Protein AF-A0A7K0TWG1-F1 (afdb_monomer)

Secondary structure (DSSP, 8-state):
-BS-HHHHHHHHHHTTTSS---B--HHHHHHHHHH-SEEEE----TTSPPP--B-HHHHTTSPTT-EEEEGGGGGT-SBTT---B-SSS-EEEETTEEEE-BTTGGGG-HHHHHHHHHHHHHHHHHHHHHH-HHHHHHH-HHHHTT--EETTEE--HHHHHHHT-

Nearest PDB structures (foldseek):
  2vhw-assembly1_F  TM=9.457E-01  e=1.281E-19  Mycobacterium tuberculosis
  2vhv-assembly1_A  TM=9.446E-01  e=1.052E-19  Mycobacterium tuberculosis
  2vhx-assembly1_A  TM=9.928E-01  e=4.709E-18  Mycobacterium tuberculosis
  2vhx-assembly1_D  TM=9.872E-01  e=2.588E-17  Mycobacterium tuberculosis
  1pjb-assembly1_A  TM=9.338E-01  e=1.716E-15  Phormidium lapideum

Foldseek 3Di:
DECDPVVLVVVCVVCVNPDDGDHDDLVVLLVVQQVALEAEADDDDPLAAAAQNAELVSVLSHDQAREYEFPSVLRVTNHPPADEDDPVGQWDDRNRYIYGHHPPVCVVVCVVSVVVVCVVCVVLVVLCVPPNQVVSCVVDVVSVQVDQDDPNDGPHVSVCVVVVD

Radi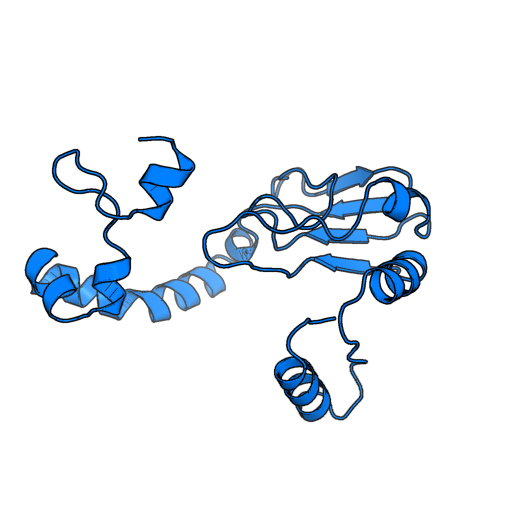us of gyration: 19.95 Å; Cα contacts (8 Å, |Δi|>4): 232; chains: 1; bounding box: 46×38×49 Å

Mean predicted aligned error: 4.61 Å

Sequence (165 aa):
FDLDLKRLGEIDQLFAGTVKTIASSAYEIEREVMAADLVIGAVLVHGAKAPKLVSNALVKKMKPGSVLVDVAIDQGGCFEDSKATTHAEPTYKVHDAIFYCVANMPGAVPATSTYALANATIKYGLALANKGWEKAIADDANLAKGLNVHEGKIMYQAVAEAHKL

Solvent-accessible surface area (backbone atoms only — not comparable to full-atom values): 9397 Å² total; per-residue (Å²): 105,39,82,52,64,67,60,41,51,54,50,27,62,76,48,72,61,75,51,85,66,44,74,62,42,75,69,55,50,54,58,51,52,39,72,32,62,64,45,75,36,77,59,82,46,90,98,45,68,29,65,69,76,44,46,62,77,52,52,64,62,30,42,75,71,16,36,38,38,30,71,20,32,82,41,62,11,28,38,60,82,54,58,79,29,39,90,91,54,38,61,51,75,54,80,56,25,37,39,33,18,40,51,68,62,60,66,82,42,50,76,61,41,50,53,56,51,43,72,73,40,48,68,56,54,51,38,35,72,76,55,38,61,73,54,32,29,73,76,29,71,72,57,39,73,67,49,49,68,55,97,94,39,77,66,32,65,70,60,29,64,76,68,76,100

pLDDT: mean 94.06, std 5.8, range [65.0, 98.56]

Structure (mmCIF, N/CA/C/O backbone):
data_AF-A0A7K0TWG1-F1
#
_entry.id   AF-A0A7K0TWG1-F1
#
loop_
_atom_site.group_PDB
_atom_site.id
_atom_site.type_symbol
_atom_site.label_atom_id
_atom_site.label_alt_id
_atom_site.label_comp_id
_atom_site.label_asym_id
_atom_site.label_entity_id
_atom_site.label_seq_id
_atom_site.pdbx_PDB_ins_code
_atom_site.Cartn_x
_atom_site.Cartn_y
_atom_site.Cartn_z
_atom_site.occupancy
_atom_site.B_iso_or_equiv
_atom_site.auth_seq_id
_atom_site.auth_comp_id
_atom_site.auth_asym_id
_atom_site.auth_atom_id
_atom_site.pdbx_PDB_model_num
ATOM 1 N N . PHE A 1 1 ? -10.132 -9.350 6.420 1.00 95.00 1 PHE A N 1
ATOM 2 C CA . PHE A 1 1 ? -11.110 -8.851 5.442 1.00 95.00 1 PHE A CA 1
ATOM 3 C C . PHE A 1 1 ? -10.522 -9.007 4.063 1.00 95.00 1 PHE A C 1
ATOM 5 O O . PHE A 1 1 ? -9.455 -8.459 3.832 1.00 95.00 1 PHE A O 1
ATOM 12 N N . ASP A 1 2 ? -11.170 -9.775 3.196 1.00 95.19 2 ASP A N 1
ATOM 13 C CA . ASP A 1 2 ? -10.826 -9.875 1.775 1.00 95.19 2 ASP A CA 1
ATOM 14 C C . ASP A 1 2 ? -12.059 -10.352 0.983 1.00 95.19 2 ASP A C 1
ATOM 16 O O . ASP A 1 2 ? -12.972 -10.952 1.558 1.00 95.19 2 ASP A O 1
ATOM 20 N N . LEU A 1 3 ? -12.107 -10.052 -0.315 1.00 93.94 3 LEU A N 1
ATOM 21 C CA . LEU A 1 3 ? -13.085 -10.631 -1.242 1.00 93.94 3 LEU A CA 1
ATOM 22 C C . LEU A 1 3 ? -12.626 -12.012 -1.738 1.00 93.94 3 LEU A C 1
ATOM 24 O O . LEU A 1 3 ? -13.459 -12.840 -2.103 1.00 93.94 3 LEU A O 1
ATOM 28 N N . ASP A 1 4 ? -11.317 -12.273 -1.734 1.00 95.19 4 ASP A N 1
ATOM 29 C CA . ASP A 1 4 ? -10.738 -13.557 -2.106 1.00 95.19 4 ASP A CA 1
ATOM 30 C C . ASP A 1 4 ? -10.805 -14.549 -0.932 1.00 95.19 4 ASP A C 1
ATOM 32 O O . ASP A 1 4 ? -9.999 -14.532 0.003 1.00 95.19 4 ASP A O 1
ATOM 36 N N . LEU A 1 5 ? -11.773 -15.465 -1.002 1.00 96.50 5 LEU A N 1
ATOM 37 C CA . LEU A 1 5 ? -11.962 -16.513 0.003 1.00 96.50 5 LEU A CA 1
ATOM 38 C C . LEU A 1 5 ? -10.776 -17.481 0.089 1.00 96.50 5 LEU A C 1
ATOM 40 O O . LEU A 1 5 ? -10.492 -18.002 1.169 1.00 96.50 5 LEU A O 1
ATOM 44 N N . LYS A 1 6 ? -10.066 -17.718 -1.020 1.00 97.25 6 LYS A N 1
ATOM 45 C CA . LYS A 1 6 ? -8.871 -18.564 -1.012 1.00 97.25 6 LYS A CA 1
ATOM 46 C C . LYS A 1 6 ? -7.768 -17.877 -0.216 1.00 97.25 6 LYS A C 1
ATOM 48 O O . LYS A 1 6 ? -7.151 -18.516 0.633 1.00 97.25 6 LYS A O 1
ATOM 53 N N . ARG A 1 7 ? -7.576 -16.570 -0.425 1.00 95.94 7 ARG A N 1
ATOM 54 C CA . ARG A 1 7 ? -6.596 -15.784 0.333 1.00 95.94 7 ARG A CA 1
ATOM 55 C C . ARG A 1 7 ? -6.890 -15.783 1.832 1.00 95.94 7 ARG A C 1
ATOM 57 O O . ARG A 1 7 ? -5.967 -15.905 2.635 1.00 95.94 7 ARG A O 1
ATOM 64 N N . LEU A 1 8 ? -8.163 -15.689 2.216 1.00 97.00 8 LEU A N 1
ATOM 65 C CA . LEU A 1 8 ? -8.573 -15.816 3.617 1.00 97.00 8 LEU A CA 1
ATOM 66 C C . LEU A 1 8 ? -8.217 -17.194 4.194 1.00 97.00 8 LEU A C 1
ATOM 68 O O . LEU A 1 8 ? -7.654 -17.255 5.282 1.00 97.00 8 LEU A O 1
ATOM 72 N N . GLY A 1 9 ? -8.469 -18.280 3.457 1.00 96.88 9 GLY A N 1
ATOM 73 C CA . GLY A 1 9 ? -8.081 -19.631 3.881 1.00 96.88 9 GLY A CA 1
ATOM 74 C C . GLY A 1 9 ? -6.566 -19.807 4.047 1.00 96.88 9 GLY A C 1
ATOM 75 O O . GLY A 1 9 ? -6.118 -20.406 5.020 1.00 96.88 9 GLY A O 1
ATOM 76 N N . GLU A 1 10 ? -5.763 -19.231 3.145 1.00 97.31 10 GLU A N 1
ATOM 77 C CA . GLU A 1 10 ? -4.295 -19.241 3.254 1.00 97.31 10 GLU A CA 1
ATOM 78 C C . GLU A 1 10 ? -3.805 -18.533 4.526 1.00 97.31 10 GLU A C 1
ATOM 80 O O . GLU A 1 10 ? -2.896 -19.020 5.199 1.00 97.31 10 GLU A O 1
ATOM 85 N N . ILE A 1 11 ? -4.404 -17.386 4.865 1.00 97.00 11 ILE A N 1
ATOM 86 C CA . ILE A 1 11 ? -4.070 -16.626 6.077 1.00 97.00 11 ILE A CA 1
ATOM 87 C C . ILE A 1 11 ? -4.478 -17.414 7.324 1.00 97.00 11 ILE A C 1
ATOM 89 O O . ILE A 1 11 ? -3.682 -17.534 8.252 1.00 97.00 11 ILE A O 1
ATOM 93 N N . ASP A 1 12 ? -5.684 -17.982 7.343 1.00 96.50 12 ASP A N 1
ATOM 94 C CA . ASP A 1 12 ? -6.160 -18.790 8.469 1.00 96.50 12 ASP A CA 1
ATOM 95 C C . ASP A 1 12 ? -5.219 -19.971 8.756 1.00 96.50 12 ASP A C 1
ATOM 97 O O . ASP A 1 12 ? -4.809 -20.181 9.900 1.00 96.50 12 ASP A O 1
ATOM 101 N N . GLN A 1 13 ? -4.774 -20.662 7.699 1.00 96.50 13 GLN A N 1
ATOM 102 C CA . GLN A 1 13 ? -3.806 -21.750 7.804 1.00 96.50 13 GLN A CA 1
ATOM 103 C C . GLN A 1 13 ? -2.433 -21.264 8.290 1.00 96.50 13 GLN A C 1
ATOM 105 O O . GLN A 1 13 ? -1.840 -21.890 9.168 1.00 96.50 13 GLN A O 1
ATOM 110 N N . LEU A 1 14 ? -1.924 -20.154 7.741 1.00 97.31 14 LEU A N 1
ATOM 111 C CA . LEU A 1 14 ? -0.617 -19.594 8.104 1.00 97.31 14 LEU A CA 1
ATOM 112 C C . LEU A 1 14 ? -0.548 -19.197 9.583 1.00 97.31 14 LEU A C 1
ATOM 114 O O . LEU A 1 14 ? 0.482 -19.383 10.228 1.00 97.31 14 LEU A O 1
ATOM 118 N N . PHE A 1 15 ? -1.641 -18.653 10.112 1.00 97.00 15 PHE A N 1
ATOM 119 C CA . PHE A 1 15 ? -1.726 -18.174 11.489 1.00 97.00 15 PHE A CA 1
ATOM 120 C C . PHE A 1 15 ? -2.416 -19.165 12.435 1.00 97.00 15 PHE A C 1
ATOM 122 O O . PHE A 1 15 ? -2.656 -18.821 13.593 1.00 97.00 15 PHE A O 1
ATOM 129 N N . ALA A 1 16 ? -2.730 -20.379 11.971 1.00 95.56 16 ALA A N 1
ATOM 130 C CA . ALA A 1 16 ? -3.401 -21.428 12.740 1.00 95.56 16 ALA A CA 1
ATOM 131 C C . ALA A 1 16 ? -4.636 -20.916 13.513 1.00 95.56 16 ALA A C 1
ATOM 133 O O . ALA A 1 16 ? -4.791 -21.175 14.707 1.00 95.56 16 ALA A O 1
ATOM 134 N N . GLY A 1 17 ? -5.481 -20.120 12.848 1.00 92.44 17 GLY A N 1
ATOM 135 C CA . GLY A 1 17 ? -6.707 -19.555 13.425 1.00 92.44 17 GLY A CA 1
ATOM 136 C C . GLY A 1 17 ? -6.514 -18.418 14.440 1.00 92.44 17 GLY A C 1
ATOM 137 O O . GLY A 1 17 ? -7.497 -17.894 14.962 1.00 92.44 17 GLY A O 1
ATOM 138 N N . THR A 1 18 ? -5.279 -17.987 14.726 1.00 96.50 18 THR A N 1
ATOM 139 C CA . THR A 1 18 ? -5.033 -16.841 15.631 1.00 96.50 18 THR A CA 1
ATOM 140 C C . THR A 1 18 ? -5.425 -15.495 15.012 1.00 96.50 18 THR A C 1
ATOM 142 O O . THR A 1 18 ? -5.693 -14.535 15.734 1.00 96.50 18 THR A O 1
ATOM 145 N N . VAL A 1 19 ? -5.510 -15.426 13.679 1.00 96.56 19 VAL A N 1
ATOM 146 C CA . VAL A 1 19 ? -6.008 -14.269 12.928 1.00 96.56 19 VAL A CA 1
ATOM 147 C C . VAL A 1 19 ? -7.415 -14.573 12.425 1.00 96.56 19 VAL A C 1
ATOM 149 O O . VAL A 1 19 ? -7.599 -15.425 11.561 1.00 96.56 19 VAL A O 1
ATOM 152 N N . LYS A 1 20 ? -8.415 -13.833 12.921 1.00 96.38 20 LYS A N 1
ATOM 153 C CA . LYS A 1 20 ? -9.797 -13.930 12.431 1.00 96.38 20 LYS A CA 1
ATOM 154 C C . LYS A 1 20 ? -9.872 -13.443 10.982 1.00 96.38 20 LYS A C 1
ATOM 156 O O . LYS A 1 20 ? -9.614 -12.273 10.688 1.00 96.38 20 LYS A O 1
ATOM 161 N N . THR A 1 21 ? -10.279 -14.326 10.082 1.00 96.94 21 THR A N 1
ATOM 162 C CA . THR A 1 21 ? -10.524 -14.010 8.674 1.00 96.94 21 THR A CA 1
ATOM 163 C C . THR A 1 21 ? -12.024 -13.833 8.434 1.00 96.94 21 THR A C 1
ATOM 165 O O . THR A 1 21 ? -12.855 -14.538 8.9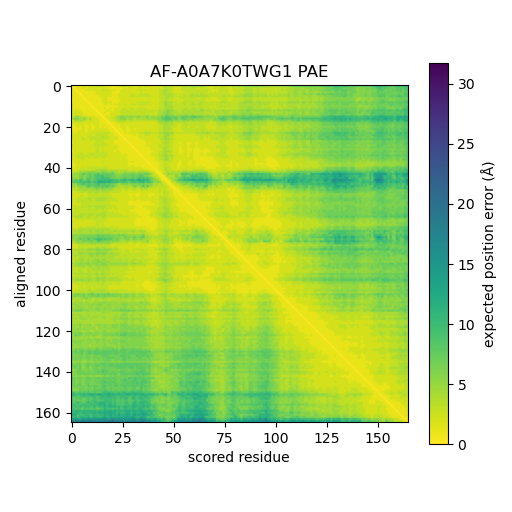97 1.00 96.94 21 THR A O 1
ATOM 168 N N . ILE A 1 22 ? -12.394 -12.811 7.660 1.00 96.62 22 ILE A N 1
ATOM 169 C CA . ILE A 1 22 ? -13.795 -12.427 7.426 1.00 96.62 22 ILE A CA 1
ATOM 170 C C . ILE A 1 22 ? -13.932 -12.050 5.955 1.00 96.62 22 ILE A C 1
ATOM 172 O O . ILE A 1 22 ? -13.125 -11.259 5.451 1.00 96.62 22 ILE A O 1
ATOM 176 N N . ALA A 1 23 ? -14.939 -12.609 5.284 1.00 96.75 23 ALA A N 1
ATOM 177 C CA . ALA A 1 23 ? -15.305 -12.219 3.929 1.00 96.75 23 ALA A CA 1
ATOM 178 C C . ALA A 1 23 ? -15.819 -10.773 3.922 1.00 96.75 23 ALA A C 1
ATOM 180 O O . ALA A 1 23 ? -16.691 -10.403 4.712 1.00 96.75 23 ALA A O 1
ATOM 181 N N . SER A 1 24 ? -15.269 -9.944 3.039 1.00 94.38 24 SER A N 1
ATOM 182 C CA . SER A 1 24 ? -15.591 -8.519 3.006 1.00 94.38 24 SER A CA 1
ATOM 183 C C . SER A 1 24 ? -17.015 -8.263 2.518 1.00 94.38 24 SER A C 1
ATOM 185 O O . SER A 1 24 ? -17.359 -8.541 1.373 1.00 94.38 24 SER A O 1
ATOM 187 N N . SER A 1 25 ? -17.827 -7.657 3.382 1.00 94.88 25 SER A N 1
ATOM 188 C CA . SER A 1 25 ? -19.125 -7.068 3.048 1.00 94.88 25 SER A CA 1
ATOM 189 C C . SER A 1 25 ? -19.269 -5.725 3.761 1.00 94.88 25 SER A C 1
ATOM 191 O O . SER A 1 25 ? -18.631 -5.503 4.791 1.00 94.88 25 SER A O 1
ATOM 193 N N . ALA A 1 26 ? -20.114 -4.830 3.242 1.00 93.75 26 ALA A N 1
ATOM 194 C CA . ALA A 1 26 ? -20.341 -3.523 3.865 1.00 93.75 26 ALA A CA 1
ATOM 195 C C . ALA A 1 26 ? -20.802 -3.651 5.330 1.00 93.75 26 ALA A C 1
ATOM 197 O O . ALA A 1 26 ? -20.326 -2.919 6.192 1.00 93.75 26 ALA A O 1
ATOM 198 N N . TYR A 1 27 ? -21.663 -4.634 5.611 1.00 95.62 27 TYR A N 1
ATOM 199 C CA . TYR A 1 27 ? -22.158 -4.925 6.957 1.00 95.62 27 TYR A CA 1
ATOM 200 C C . TYR A 1 27 ? -21.038 -5.346 7.920 1.00 95.62 27 TYR A C 1
ATOM 202 O O . TYR A 1 27 ? -20.918 -4.801 9.016 1.00 95.62 27 TYR A O 1
ATOM 210 N N . GLU A 1 28 ? -20.197 -6.299 7.508 1.00 96.75 28 GLU A N 1
ATOM 211 C CA . GLU A 1 28 ? -19.100 -6.794 8.346 1.00 96.75 28 GLU A CA 1
ATOM 212 C C . GLU A 1 28 ? -18.029 -5.717 8.566 1.00 96.75 28 GLU A C 1
ATOM 214 O O . GLU A 1 28 ? -17.513 -5.583 9.675 1.00 96.75 28 GLU A O 1
ATOM 219 N N . ILE A 1 29 ? -17.735 -4.911 7.538 1.00 96.06 29 ILE A N 1
ATOM 220 C CA . ILE A 1 29 ? -16.808 -3.779 7.651 1.00 96.06 29 ILE A CA 1
ATOM 221 C C . ILE A 1 29 ? -17.342 -2.761 8.661 1.00 96.06 29 ILE A C 1
ATOM 223 O O . ILE A 1 29 ? -16.615 -2.408 9.584 1.00 96.06 29 ILE A O 1
ATOM 227 N N . GLU A 1 30 ? -18.599 -2.318 8.537 1.00 96.38 30 GLU A N 1
ATOM 228 C CA . GLU A 1 30 ? -19.191 -1.359 9.481 1.00 96.38 30 GLU A CA 1
ATOM 229 C C . GLU A 1 30 ? -19.132 -1.888 10.920 1.00 96.38 30 GLU A C 1
ATOM 231 O O . GLU A 1 30 ? -18.675 -1.175 11.817 1.00 96.38 30 GLU A O 1
ATOM 236 N N . ARG A 1 31 ? -19.517 -3.152 11.141 1.00 96.81 31 ARG A N 1
ATOM 237 C CA . ARG A 1 31 ? -19.519 -3.760 12.478 1.00 96.81 31 ARG A CA 1
ATOM 238 C C . ARG A 1 31 ? -18.130 -3.790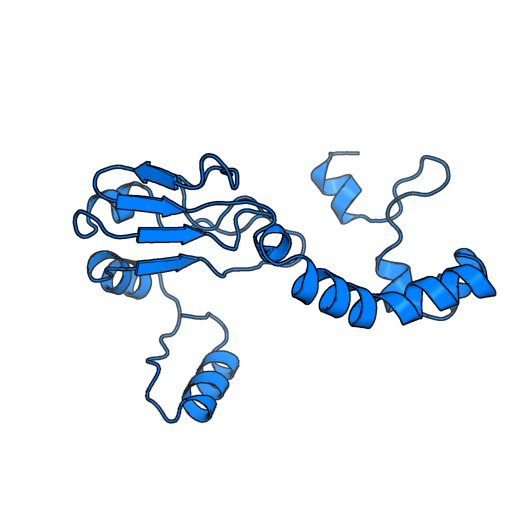 13.111 1.00 96.81 31 ARG A C 1
ATOM 240 O O . ARG A 1 31 ? -17.979 -3.367 14.256 1.00 96.81 31 ARG A O 1
ATOM 247 N N . GLU A 1 32 ? -17.128 -4.312 12.406 1.00 97.50 32 GLU A N 1
ATOM 248 C CA . GLU A 1 32 ? -15.792 -4.489 12.986 1.00 97.50 32 GLU A CA 1
ATOM 249 C C . GLU A 1 32 ? -15.033 -3.153 13.083 1.00 97.50 32 GLU A C 1
ATOM 251 O O . GLU A 1 32 ? -14.320 -2.942 14.060 1.00 97.50 32 GLU A O 1
ATOM 256 N N . VAL A 1 33 ? -15.230 -2.212 12.147 1.00 97.12 33 VAL A N 1
ATOM 257 C CA . VAL A 1 33 ? -14.588 -0.882 12.197 1.00 97.12 33 VAL A CA 1
ATOM 258 C C . VAL A 1 33 ? -15.071 -0.064 13.395 1.00 97.12 33 VAL A C 1
ATOM 260 O O . VAL A 1 33 ? -14.249 0.550 14.069 1.00 97.12 33 VAL A O 1
ATOM 263 N N . MET A 1 34 ? -16.369 -0.084 13.725 1.00 97.06 34 MET A N 1
ATOM 264 C CA . MET A 1 34 ? -16.876 0.621 14.918 1.00 97.06 34 MET A CA 1
ATOM 265 C C . MET A 1 34 ? -16.272 0.085 16.224 1.00 97.06 34 MET A C 1
ATOM 267 O O . MET A 1 34 ? -16.093 0.837 17.182 1.00 97.06 34 MET A O 1
ATOM 271 N N . ALA A 1 35 ? -15.956 -1.212 16.270 1.00 97.06 35 ALA A N 1
ATOM 272 C CA . ALA A 1 35 ? -15.374 -1.865 17.438 1.00 97.06 35 ALA A CA 1
ATOM 273 C C . ALA A 1 35 ? -13.837 -1.777 17.491 1.00 97.06 35 ALA A C 1
ATOM 275 O O . ALA A 1 35 ? -13.249 -2.120 18.520 1.00 97.06 35 ALA A O 1
ATOM 276 N N . ALA A 1 36 ? -13.182 -1.337 16.418 1.00 97.94 36 ALA A N 1
ATOM 277 C CA . ALA A 1 36 ? -11.732 -1.346 16.300 1.00 97.94 36 ALA A CA 1
ATOM 278 C C . ALA A 1 36 ? -11.066 -0.170 17.030 1.00 97.94 36 ALA A C 1
ATOM 280 O O . ALA A 1 36 ? -11.543 0.964 17.002 1.00 97.94 36 ALA A O 1
ATOM 281 N N . ASP A 1 37 ? -9.914 -0.443 17.641 1.00 98.44 37 ASP A N 1
ATOM 282 C CA . ASP A 1 37 ? -9.005 0.588 18.161 1.00 98.44 37 ASP A CA 1
ATOM 283 C C . ASP A 1 37 ? -7.985 1.025 17.089 1.00 98.44 37 ASP A C 1
ATOM 285 O O . ASP A 1 37 ? -7.529 2.167 17.078 1.00 98.44 37 ASP A O 1
ATOM 289 N N . LEU A 1 38 ? -7.670 0.128 16.146 1.00 98.25 38 LEU A N 1
ATOM 290 C CA . LEU A 1 38 ? -6.796 0.358 14.998 1.00 98.25 38 LEU A CA 1
ATOM 291 C C . LEU A 1 38 ? -7.403 -0.281 13.745 1.00 98.25 38 LEU A C 1
ATOM 293 O O . LEU A 1 38 ? -7.758 -1.460 13.755 1.00 98.25 38 LEU A O 1
ATOM 297 N N . VAL A 1 39 ? -7.451 0.474 12.650 1.00 98.12 39 VAL A N 1
ATOM 298 C CA . VAL A 1 39 ? -7.849 -0.012 11.324 1.00 98.12 39 VAL A CA 1
ATOM 299 C C . VAL A 1 39 ? -6.711 0.234 10.342 1.00 98.12 39 VAL A C 1
ATOM 301 O O . VAL A 1 39 ? -6.219 1.354 10.224 1.00 98.12 39 VAL A O 1
ATOM 304 N N . ILE A 1 40 ? -6.300 -0.807 9.616 1.00 98.06 40 ILE A N 1
ATOM 305 C CA . ILE A 1 40 ? -5.279 -0.709 8.569 1.00 98.06 40 ILE A CA 1
ATOM 306 C C . ILE A 1 40 ? -5.944 -0.922 7.211 1.00 98.06 40 ILE A C 1
ATOM 308 O O . ILE A 1 40 ? -6.452 -1.999 6.903 1.00 98.06 40 ILE A O 1
ATOM 312 N N . GLY A 1 41 ? -5.928 0.126 6.400 1.00 96.00 41 GLY A N 1
ATOM 313 C CA . GLY A 1 41 ? -6.401 0.132 5.030 1.00 96.00 41 GLY A CA 1
ATOM 314 C C . GLY A 1 41 ? -5.323 -0.383 4.088 1.00 96.00 41 GLY A C 1
ATOM 315 O O . GLY A 1 41 ? -4.402 0.354 3.753 1.00 96.00 41 GLY A O 1
ATOM 316 N N . ALA A 1 42 ? -5.426 -1.645 3.671 1.00 93.31 42 ALA A N 1
ATOM 317 C CA . ALA A 1 42 ? -4.412 -2.327 2.856 1.00 93.31 42 ALA A CA 1
ATOM 318 C C . ALA A 1 42 ? -4.952 -2.812 1.498 1.00 93.31 42 ALA A C 1
ATOM 320 O O . ALA A 1 42 ? -4.487 -3.812 0.955 1.00 93.31 42 ALA A O 1
ATOM 321 N N . VAL A 1 43 ? -5.969 -2.134 0.960 1.00 88.56 43 VAL A N 1
ATOM 322 C CA . VAL A 1 43 ? -6.605 -2.536 -0.301 1.00 88.56 43 VAL A CA 1
ATOM 323 C C . VAL A 1 43 ? -5.874 -1.929 -1.489 1.00 88.56 43 VAL A C 1
ATOM 325 O O . VAL A 1 43 ? -5.679 -0.720 -1.558 1.00 88.56 43 VAL A O 1
ATOM 328 N N . LEU A 1 44 ? -5.520 -2.781 -2.447 1.00 79.88 44 LEU A N 1
ATOM 329 C CA . LEU A 1 44 ? -4.828 -2.413 -3.673 1.00 79.88 44 LEU A CA 1
ATOM 330 C C . LEU A 1 44 ? -5.637 -2.913 -4.871 1.00 79.88 44 LEU A C 1
ATOM 332 O O . LEU A 1 44 ? -5.869 -4.115 -4.999 1.00 79.88 44 LEU A O 1
ATOM 336 N N . VAL A 1 45 ? -6.030 -2.010 -5.768 1.00 75.81 45 VAL A N 1
ATOM 337 C CA . VAL A 1 45 ? -6.608 -2.386 -7.065 1.00 75.81 45 VAL A CA 1
ATOM 338 C C . VAL A 1 45 ? -5.611 -1.985 -8.142 1.00 75.81 45 VAL A C 1
ATOM 340 O O . VAL A 1 45 ? -5.339 -0.808 -8.348 1.00 75.81 45 VAL A O 1
ATOM 343 N N . HIS A 1 46 ? -5.026 -2.977 -8.814 1.00 68.56 46 HIS A N 1
ATOM 344 C CA . HIS A 1 46 ? -3.982 -2.750 -9.812 1.00 68.56 46 HIS A CA 1
ATOM 345 C C . HIS A 1 46 ? -4.448 -1.765 -10.894 1.00 68.56 46 HIS A C 1
ATOM 347 O O . HIS A 1 46 ? -5.428 -2.023 -11.588 1.00 68.56 46 HIS A O 1
ATOM 353 N N . GLY A 1 47 ? -3.729 -0.649 -11.044 1.00 65.00 47 GLY A N 1
ATOM 354 C CA . GLY A 1 47 ? -3.986 0.346 -12.090 1.00 65.00 47 GLY A CA 1
ATOM 355 C C . GLY A 1 47 ? -5.241 1.203 -11.895 1.00 65.00 47 GLY A C 1
ATOM 356 O O . GLY A 1 47 ? -5.579 1.962 -12.797 1.00 65.00 47 GLY A O 1
ATOM 357 N N . ALA A 1 48 ? -5.922 1.115 -10.749 1.00 70.88 48 ALA A N 1
ATOM 358 C CA . ALA A 1 48 ? -7.124 1.892 -10.464 1.00 70.88 48 ALA A CA 1
ATOM 359 C C . ALA A 1 48 ? -7.031 2.603 -9.110 1.00 70.88 48 ALA A C 1
ATOM 361 O O . ALA A 1 48 ? -6.225 2.258 -8.249 1.00 70.88 48 ALA A O 1
ATOM 362 N N . LYS A 1 49 ? -7.884 3.611 -8.913 1.00 76.19 49 LYS A N 1
ATOM 363 C CA . LYS A 1 49 ? -8.018 4.285 -7.619 1.00 76.19 49 LYS A CA 1
ATOM 364 C C . LYS A 1 49 ? -8.540 3.297 -6.574 1.00 76.19 49 LYS A C 1
ATOM 366 O O . LYS A 1 49 ? -9.467 2.536 -6.857 1.00 76.19 49 LYS A O 1
ATOM 371 N N . ALA A 1 50 ? -7.992 3.353 -5.362 1.00 82.38 50 ALA A N 1
ATOM 372 C CA . ALA A 1 50 ? -8.477 2.528 -4.262 1.00 82.38 50 ALA A CA 1
ATOM 373 C C . ALA A 1 50 ? -9.973 2.812 -3.975 1.00 82.38 50 ALA A C 1
ATOM 375 O O . ALA A 1 50 ? -10.383 3.981 -3.937 1.00 82.38 50 ALA A O 1
ATOM 376 N N . PRO A 1 51 ? -10.811 1.774 -3.780 1.00 87.62 51 PRO A N 1
ATOM 377 C CA . PRO A 1 51 ? -12.214 1.961 -3.432 1.00 87.62 51 PRO A CA 1
ATOM 378 C C . PRO A 1 51 ? -12.343 2.561 -2.027 1.00 87.62 51 PRO A C 1
ATOM 380 O O . PRO A 1 51 ? -11.583 2.216 -1.122 1.00 87.62 51 PRO A O 1
ATOM 383 N N . LYS A 1 52 ? -13.332 3.439 -1.829 1.00 92.00 52 LYS A N 1
ATOM 384 C CA . LYS A 1 52 ? -13.642 4.020 -0.517 1.00 92.00 52 LYS A CA 1
ATOM 385 C C . LYS A 1 52 ? -14.498 3.043 0.289 1.00 92.00 52 LYS A C 1
ATOM 387 O O . LYS A 1 52 ? -15.681 2.886 0.008 1.00 92.00 52 LYS A O 1
ATOM 392 N N . LEU A 1 53 ? -13.883 2.362 1.252 1.00 93.62 53 LEU A N 1
ATOM 393 C CA . LEU A 1 53 ? -14.511 1.304 2.054 1.00 93.62 53 LEU A CA 1
ATOM 394 C C . LEU A 1 53 ? -15.019 1.797 3.408 1.00 93.62 53 LEU A C 1
ATOM 396 O O . LEU A 1 53 ? -15.994 1.260 3.926 1.00 93.62 53 LEU A O 1
ATOM 400 N N . VAL A 1 54 ? -14.369 2.813 3.975 1.00 96.44 54 VAL A N 1
ATOM 401 C CA . VAL A 1 54 ? -14.766 3.427 5.248 1.00 96.44 54 VAL A CA 1
ATOM 402 C C . VAL A 1 54 ? -15.163 4.870 4.974 1.00 96.44 54 VAL A C 1
ATOM 404 O O . VAL A 1 54 ? -14.336 5.670 4.531 1.00 96.44 54 VAL A O 1
ATOM 407 N N . SER A 1 55 ? -16.437 5.181 5.205 1.00 97.44 55 SER A N 1
ATOM 408 C CA . SER A 1 55 ? -16.995 6.520 5.014 1.00 97.44 55 SER A CA 1
ATOM 409 C C . SER A 1 55 ? -16.740 7.428 6.216 1.00 97.44 55 SER A C 1
ATOM 411 O O . SER A 1 55 ? -16.584 6.951 7.341 1.00 97.44 55 SER A O 1
ATOM 413 N N . ASN A 1 56 ? -16.800 8.743 6.008 1.00 97.12 56 ASN A N 1
ATOM 414 C CA . ASN A 1 56 ? -16.729 9.748 7.073 1.00 97.12 56 ASN A CA 1
ATOM 415 C C . ASN A 1 56 ? -17.783 9.493 8.165 1.00 97.12 56 ASN A C 1
ATOM 417 O O . ASN A 1 56 ? -17.513 9.595 9.364 1.00 97.12 56 ASN A O 1
ATOM 421 N N . ALA A 1 57 ? -18.992 9.107 7.741 1.00 97.38 57 ALA A N 1
ATOM 422 C CA . ALA A 1 57 ? -20.098 8.787 8.636 1.00 97.38 57 ALA A CA 1
ATOM 423 C C . ALA A 1 57 ? -19.803 7.566 9.522 1.00 97.38 57 ALA A C 1
ATOM 425 O O . ALA A 1 57 ? -20.248 7.532 10.668 1.00 97.38 57 ALA A O 1
ATOM 426 N N . LEU A 1 58 ? -19.055 6.583 9.010 1.00 97.38 58 LEU A N 1
ATOM 427 C CA . LEU A 1 58 ? -18.606 5.430 9.785 1.00 97.38 58 LEU A CA 1
ATOM 428 C C . LEU A 1 58 ? -17.486 5.817 10.758 1.00 97.38 58 LEU A C 1
ATOM 430 O O . LEU A 1 58 ? -17.562 5.454 11.929 1.00 97.38 58 LEU A O 1
ATOM 434 N N . VAL A 1 59 ? -16.514 6.625 10.318 1.00 97.62 59 VAL A N 1
ATOM 435 C CA . VAL A 1 59 ? -15.431 7.139 11.182 1.00 97.62 59 VAL A CA 1
ATOM 436 C C . VAL A 1 59 ? -15.997 7.879 12.393 1.00 97.62 59 VAL A C 1
ATOM 438 O O . VAL A 1 59 ? -15.540 7.675 13.512 1.00 97.62 59 VAL A O 1
ATOM 441 N N . LYS A 1 60 ? -17.053 8.680 12.205 1.00 97.69 60 LYS A N 1
ATOM 442 C CA . LYS A 1 60 ? -17.723 9.399 13.300 1.00 97.69 60 LYS A CA 1
ATOM 443 C C . LYS A 1 60 ? -18.278 8.480 14.399 1.00 97.69 60 LYS A C 1
ATOM 445 O O . LYS A 1 60 ? -18.434 8.919 15.533 1.00 97.69 60 LYS A O 1
ATOM 450 N N . LYS A 1 61 ? -18.619 7.231 14.067 1.00 97.81 61 LYS A N 1
ATOM 451 C CA . LYS A 1 61 ? -19.151 6.236 15.012 1.00 97.81 61 LYS A CA 1
ATOM 452 C C . LYS A 1 61 ? -18.054 5.406 15.691 1.00 97.81 61 LYS A C 1
ATOM 454 O O . LYS A 1 61 ? -18.378 4.571 16.533 1.00 97.81 61 LYS A O 1
ATOM 459 N N . MET A 1 62 ? -16.789 5.571 15.301 1.00 98.12 62 MET A N 1
ATOM 460 C CA . MET A 1 62 ? -15.679 4.821 15.886 1.00 98.12 62 MET A CA 1
ATOM 461 C C . MET A 1 62 ? -15.389 5.277 17.316 1.00 98.12 62 MET A C 1
ATOM 463 O O . MET A 1 62 ? -15.795 6.354 17.757 1.00 98.12 62 MET A O 1
ATOM 467 N N . LYS A 1 63 ? -14.643 4.447 18.046 1.00 98.06 63 LYS A N 1
ATOM 468 C CA . LYS A 1 63 ? -14.167 4.790 19.384 1.00 98.06 63 LYS A CA 1
ATOM 469 C C . LYS A 1 63 ? -13.319 6.073 19.347 1.00 98.06 63 LYS A C 1
ATOM 471 O O . LYS A 1 63 ? -12.452 6.197 18.472 1.00 98.06 63 LYS A O 1
ATOM 476 N N . PRO A 1 64 ? -13.490 6.990 20.314 1.00 97.88 64 PRO A N 1
ATOM 477 C CA . PRO A 1 64 ? -12.588 8.122 20.470 1.00 97.88 64 PRO A CA 1
ATOM 478 C C . PRO A 1 64 ? -11.139 7.666 20.657 1.00 97.88 64 PRO A C 1
ATOM 480 O O . PRO A 1 64 ? -10.861 6.757 21.436 1.00 97.88 64 PRO A O 1
ATOM 483 N N . GLY A 1 65 ? -10.214 8.299 19.941 1.00 97.19 65 GLY A N 1
ATOM 484 C CA . GLY A 1 65 ? -8.791 7.959 19.943 1.00 97.19 65 GLY A CA 1
ATOM 485 C C . GLY A 1 65 ? -8.406 6.777 19.051 1.00 97.19 65 GLY A C 1
ATOM 486 O O . GLY A 1 65 ? -7.223 6.442 19.002 1.00 97.19 65 GLY A O 1
ATOM 487 N N . SER A 1 66 ? -9.358 6.163 18.338 1.00 98.31 66 SER A N 1
ATOM 488 C CA . SER A 1 66 ? -9.055 5.121 17.351 1.00 98.31 66 SER A CA 1
ATOM 489 C C . SER A 1 66 ? -8.135 5.638 16.243 1.00 98.31 66 SER A C 1
ATOM 491 O O . SER A 1 66 ? -8.144 6.824 15.899 1.00 98.31 66 SER A O 1
ATOM 493 N N . VAL A 1 67 ? -7.320 4.742 15.685 1.00 98.56 67 VAL A N 1
ATOM 494 C CA . VAL A 1 67 ? -6.319 5.080 14.668 1.00 98.56 67 VAL A CA 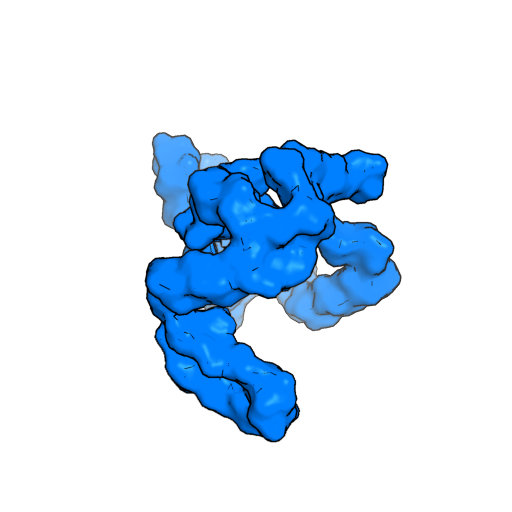1
ATOM 495 C C . VAL A 1 67 ? -6.651 4.400 13.345 1.00 98.56 67 VAL A C 1
ATOM 497 O O . VAL A 1 67 ? -6.953 3.209 13.303 1.00 98.56 67 VAL A O 1
ATOM 500 N N . LEU A 1 68 ? -6.557 5.147 12.250 1.00 98.50 68 LEU A N 1
ATOM 501 C CA . LEU A 1 68 ? -6.719 4.650 10.891 1.00 98.50 68 LEU A CA 1
ATOM 502 C C . LEU A 1 68 ? -5.415 4.853 10.120 1.00 98.50 68 LEU A C 1
ATOM 504 O O . LEU A 1 68 ? -4.978 5.982 9.918 1.00 98.50 68 LEU A O 1
ATOM 508 N N . VAL A 1 69 ? -4.794 3.761 9.683 1.00 98.19 69 VAL A N 1
ATOM 509 C CA . VAL A 1 69 ? -3.565 3.764 8.876 1.00 98.19 69 VAL A CA 1
ATOM 510 C C . VAL A 1 69 ? -3.934 3.407 7.443 1.00 98.19 69 VAL A C 1
ATOM 512 O O . VAL A 1 69 ? -4.332 2.274 7.183 1.00 98.19 69 VAL A O 1
ATOM 515 N N . ASP A 1 70 ? -3.812 4.345 6.507 1.00 96.56 70 ASP A N 1
ATOM 516 C CA . ASP A 1 70 ? -4.140 4.102 5.096 1.00 96.56 70 ASP A CA 1
ATOM 517 C C . ASP A 1 70 ? -2.871 3.828 4.280 1.00 96.56 70 ASP A C 1
ATOM 519 O O . ASP A 1 70 ? -2.170 4.747 3.856 1.00 96.56 70 ASP A O 1
ATOM 523 N N . VAL A 1 71 ? -2.568 2.547 4.065 1.00 93.38 71 VAL A N 1
ATOM 524 C CA . VAL A 1 71 ? -1.433 2.100 3.238 1.00 93.38 71 VAL A CA 1
ATOM 525 C C . VAL A 1 71 ? -1.738 2.292 1.750 1.00 93.38 71 VAL A C 1
ATOM 527 O O . VAL A 1 71 ? -0.828 2.450 0.943 1.00 93.38 71 VAL A O 1
ATOM 530 N N . ALA A 1 72 ? -3.017 2.354 1.373 1.00 89.88 72 ALA A N 1
ATOM 531 C CA . ALA A 1 72 ? -3.449 2.583 -0.003 1.00 89.88 72 ALA A CA 1
ATOM 532 C C . ALA A 1 72 ? -3.370 4.063 -0.428 1.00 89.88 72 ALA A C 1
ATOM 534 O O . ALA A 1 72 ? -3.870 4.429 -1.498 1.00 89.88 72 ALA A O 1
ATOM 535 N N . ILE A 1 73 ? -2.770 4.935 0.394 1.00 91.81 73 ILE A N 1
ATOM 536 C CA . ILE A 1 73 ? -2.733 6.380 0.150 1.00 91.81 73 ILE A CA 1
ATOM 537 C C . ILE A 1 73 ? -2.054 6.751 -1.172 1.00 91.81 73 ILE A C 1
ATOM 539 O O . ILE A 1 73 ? -2.525 7.658 -1.859 1.00 91.81 73 ILE A O 1
ATOM 543 N N . ASP A 1 74 ? -1.038 5.989 -1.586 1.00 85.94 74 ASP A N 1
ATOM 544 C CA . ASP A 1 74 ? -0.324 6.190 -2.853 1.00 85.94 74 ASP A CA 1
ATOM 545 C C . ASP A 1 74 ? -1.241 5.998 -4.087 1.00 85.94 74 ASP A C 1
ATOM 547 O O . ASP A 1 74 ? -0.922 6.461 -5.179 1.00 85.94 74 ASP A O 1
ATOM 551 N N . GLN A 1 75 ? -2.415 5.370 -3.917 1.00 80.62 75 GLN A N 1
ATOM 552 C CA . GLN A 1 75 ? -3.461 5.211 -4.943 1.00 80.62 75 GLN A CA 1
ATOM 553 C C . GLN A 1 75 ? -4.761 5.963 -4.602 1.00 80.62 75 GLN A C 1
ATOM 555 O O . GLN A 1 75 ? -5.845 5.636 -5.095 1.00 80.62 75 GLN A O 1
ATOM 560 N N . GLY A 1 76 ? -4.666 6.987 -3.752 1.00 84.06 76 GLY A N 1
ATOM 561 C CA . GLY A 1 76 ? -5.783 7.849 -3.360 1.00 84.06 76 GLY A CA 1
ATOM 562 C C . GLY A 1 76 ? -6.515 7.431 -2.082 1.00 84.06 76 GLY A C 1
ATOM 563 O O . GLY A 1 76 ? -7.485 8.102 -1.720 1.00 84.06 76 GLY A O 1
ATOM 564 N N . GLY A 1 77 ? -6.063 6.372 -1.402 1.00 88.88 77 GLY A N 1
ATOM 565 C CA . GLY A 1 77 ? -6.547 5.928 -0.093 1.00 88.88 77 GLY A CA 1
ATOM 566 C C . GLY A 1 77 ? -7.881 5.181 -0.127 1.00 88.88 77 GLY A C 1
ATOM 567 O O . GLY A 1 77 ? -8.759 5.486 -0.939 1.00 88.88 77 GLY A O 1
ATOM 568 N N . CYS A 1 78 ? -8.060 4.230 0.785 1.00 93.00 78 CYS A N 1
ATOM 569 C CA . CYS A 1 78 ? -9.285 3.435 0.904 1.00 93.00 78 CYS A CA 1
ATOM 570 C C . CYS A 1 78 ? -10.288 3.973 1.942 1.00 93.00 78 CYS A C 1
ATOM 572 O O . CYS A 1 78 ? -11.417 3.483 2.014 1.00 93.00 78 CYS A O 1
ATOM 574 N N . PHE A 1 79 ? -9.934 5.014 2.700 1.00 96.50 79 PHE A N 1
ATOM 575 C CA . PHE A 1 79 ? -10.884 5.752 3.541 1.00 96.50 79 PHE A CA 1
ATOM 576 C C . PHE A 1 79 ? -11.318 7.052 2.860 1.00 96.50 79 PHE A C 1
ATOM 578 O O . PHE A 1 79 ? -10.560 7.650 2.091 1.00 96.50 79 PHE A O 1
ATOM 585 N N . GLU A 1 80 ? -12.563 7.473 3.082 1.00 95.81 80 GLU A N 1
ATOM 586 C CA . GLU A 1 80 ? -13.152 8.644 2.419 1.00 95.81 80 GLU A CA 1
ATOM 587 C C . GLU A 1 80 ? -12.349 9.925 2.688 1.00 95.81 80 GLU A C 1
ATOM 589 O O . GLU A 1 80 ? -11.974 10.610 1.737 1.00 95.81 80 GLU A O 1
ATOM 594 N N . ASP A 1 81 ? -11.989 10.172 3.951 1.00 95.31 81 ASP A N 1
ATOM 595 C CA . ASP A 1 81 ? -11.259 11.368 4.400 1.00 95.31 81 ASP A CA 1
ATOM 596 C C . ASP A 1 81 ? -9.729 11.247 4.327 1.00 95.31 81 ASP A C 1
ATOM 598 O O . ASP A 1 81 ? -9.008 12.074 4.893 1.00 95.31 81 ASP A O 1
ATOM 602 N N . SER A 1 82 ? -9.204 10.213 3.663 1.00 95.94 82 SER A N 1
ATOM 603 C CA . SER A 1 82 ? -7.760 10.032 3.506 1.00 95.94 82 SER A CA 1
ATOM 604 C C . SER A 1 82 ? -7.143 11.142 2.658 1.00 95.94 82 SER A C 1
ATOM 606 O O . SER A 1 82 ? -7.494 11.335 1.491 1.00 95.94 82 SER A O 1
ATOM 608 N N . LYS A 1 83 ? -6.162 11.832 3.238 1.00 94.81 83 LYS A N 1
ATOM 609 C CA . LYS A 1 83 ? -5.336 12.861 2.611 1.00 94.81 83 LYS A CA 1
ATOM 610 C C . LYS A 1 83 ? -3.876 12.514 2.857 1.00 94.81 83 LYS A C 1
ATOM 612 O O . LYS A 1 83 ? -3.499 12.254 3.994 1.00 94.81 83 LYS A O 1
ATOM 617 N N . ALA A 1 84 ? -3.058 12.556 1.807 1.00 95.25 84 ALA A N 1
ATOM 618 C CA . ALA A 1 84 ? -1.635 12.265 1.927 1.00 95.25 84 ALA A CA 1
ATOM 619 C C . ALA A 1 84 ? -0.968 13.197 2.949 1.00 95.25 84 ALA A C 1
ATOM 621 O O . ALA A 1 84 ? -1.115 14.422 2.883 1.00 95.25 84 ALA A O 1
ATOM 622 N N . THR A 1 85 ? -0.242 12.594 3.884 1.00 96.69 85 THR A N 1
ATOM 623 C CA . THR A 1 85 ? 0.574 13.270 4.889 1.00 96.69 85 THR A CA 1
ATOM 624 C C . THR A 1 85 ? 2.059 13.059 4.612 1.00 96.69 85 THR A C 1
ATOM 626 O O . THR A 1 85 ? 2.450 12.337 3.691 1.00 96.69 85 THR A O 1
ATOM 629 N N . THR A 1 86 ? 2.910 13.724 5.391 1.00 95.88 86 THR A N 1
ATOM 630 C CA . THR A 1 86 ? 4.370 13.630 5.262 1.00 95.88 86 THR A CA 1
ATOM 631 C C . THR A 1 86 ? 4.969 12.978 6.502 1.00 95.88 86 THR A C 1
ATOM 633 O O . THR A 1 86 ? 4.332 12.929 7.547 1.00 95.88 86 THR A O 1
ATOM 636 N N . HIS A 1 87 ? 6.221 12.525 6.438 1.00 94.38 87 HIS A N 1
ATOM 637 C CA . HIS A 1 87 ? 6.903 12.018 7.635 1.00 94.38 87 HIS A CA 1
ATOM 638 C C . HIS A 1 87 ? 7.035 13.063 8.757 1.00 94.38 87 HIS A C 1
ATOM 640 O O . HIS A 1 87 ? 7.080 12.681 9.923 1.00 94.38 87 HIS A O 1
ATOM 646 N N . ALA A 1 88 ? 7.095 14.357 8.421 1.00 95.38 88 ALA A N 1
ATOM 647 C CA . ALA A 1 88 ? 7.187 15.438 9.403 1.00 95.38 88 ALA A CA 1
ATOM 648 C C . ALA A 1 88 ? 5.840 15.721 10.087 1.00 95.38 88 ALA A C 1
ATOM 650 O O . ALA A 1 88 ? 5.797 15.983 11.285 1.00 95.38 88 ALA A O 1
ATOM 651 N N . GLU A 1 89 ? 4.744 15.619 9.335 1.00 96.81 89 GLU A N 1
ATOM 652 C CA . GLU A 1 89 ? 3.377 15.829 9.817 1.00 96.81 89 GLU A CA 1
ATOM 653 C C . GLU A 1 89 ? 2.530 14.588 9.500 1.00 96.81 89 GLU A C 1
ATOM 655 O O . GLU A 1 89 ? 1.709 14.627 8.584 1.00 96.81 89 GLU A O 1
ATOM 660 N N . PRO A 1 90 ? 2.757 13.454 10.190 1.00 97.38 90 PRO A N 1
ATOM 661 C CA . PRO A 1 90 ? 2.275 12.148 9.739 1.00 97.38 90 PRO A CA 1
ATOM 662 C C . PRO A 1 90 ? 0.792 11.910 9.985 1.00 97.38 90 PRO A C 1
ATOM 664 O O . PRO A 1 90 ? 0.199 11.055 9.319 1.00 97.38 90 PRO A O 1
ATOM 667 N N . THR A 1 91 ? 0.197 12.644 10.926 1.00 98.19 91 THR A N 1
ATOM 668 C CA . THR A 1 91 ? -1.168 12.408 11.381 1.00 98.19 91 THR A CA 1
ATOM 669 C C . THR A 1 91 ? -2.015 13.668 11.423 1.00 98.19 91 THR A C 1
ATOM 671 O O . THR A 1 91 ? -1.524 14.786 11.562 1.00 98.19 91 THR A O 1
ATOM 674 N N . TYR A 1 92 ? -3.324 13.467 11.323 1.00 98.25 92 TYR A N 1
ATOM 675 C CA . TYR A 1 92 ? -4.342 14.492 11.526 1.00 98.25 92 TYR A CA 1
ATOM 676 C C . TYR A 1 92 ? -5.588 13.859 12.144 1.00 98.25 92 TYR A C 1
ATOM 678 O O . TYR A 1 92 ? -5.739 12.637 12.154 1.00 98.25 92 TYR A O 1
ATOM 686 N N . LYS A 1 93 ? -6.478 14.686 12.696 1.00 97.81 93 LYS A N 1
ATOM 687 C CA . LYS A 1 93 ? -7.733 14.210 13.285 1.00 97.81 93 LYS A CA 1
ATOM 688 C C . LYS A 1 93 ? -8.875 14.257 12.277 1.00 97.81 93 LYS A C 1
ATOM 690 O O . LYS A 1 93 ? -8.984 15.214 11.513 1.00 97.81 93 LYS A O 1
ATOM 695 N N . VAL A 1 94 ? -9.750 13.261 12.353 1.00 97.62 94 VAL A N 1
ATOM 696 C CA . VAL A 1 94 ? -11.056 13.226 11.687 1.00 97.62 94 VAL A CA 1
ATOM 697 C C . VAL A 1 94 ? -12.071 12.790 12.736 1.00 97.62 94 VAL A C 1
ATOM 699 O O . VAL A 1 94 ? -12.010 11.664 13.226 1.00 97.62 94 VAL A O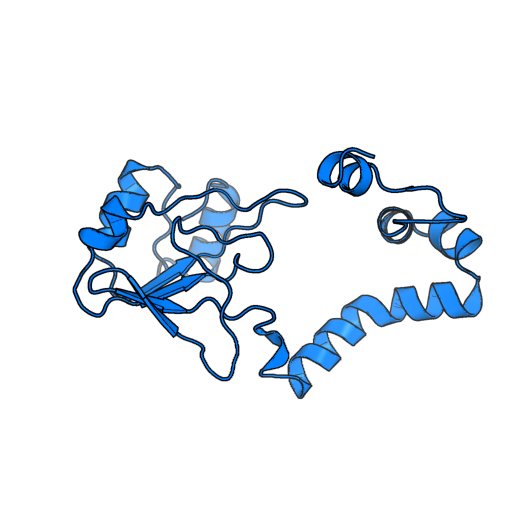 1
ATOM 702 N N . HIS A 1 95 ? -12.978 13.693 13.117 1.00 97.31 95 HIS A N 1
ATOM 703 C CA . HIS A 1 95 ? -13.802 13.538 14.325 1.00 97.31 95 HIS A CA 1
ATOM 704 C C . HIS A 1 95 ? -12.908 13.246 15.545 1.00 97.31 95 HIS A C 1
ATOM 706 O O . HIS A 1 95 ? -11.926 13.957 15.772 1.00 97.31 95 HIS A O 1
ATOM 712 N N . ASP A 1 96 ? -13.216 12.189 16.293 1.00 97.19 96 ASP A N 1
ATOM 713 C CA . ASP A 1 96 ? -12.424 11.731 17.432 1.00 97.19 96 ASP A CA 1
ATOM 714 C C . ASP A 1 96 ? -11.363 10.680 17.056 1.00 97.19 96 ASP A C 1
ATOM 716 O O . ASP A 1 96 ? -10.677 10.171 17.940 1.00 97.19 96 ASP A O 1
ATOM 720 N N . ALA A 1 97 ? -11.193 10.363 15.767 1.00 98.12 97 ALA A N 1
ATOM 721 C CA . ALA A 1 97 ? -10.202 9.409 15.273 1.00 98.12 97 ALA A CA 1
ATOM 722 C C . ALA A 1 97 ? -8.934 10.103 14.742 1.00 98.12 97 ALA A C 1
ATOM 724 O O . ALA A 1 97 ? -8.938 11.282 14.373 1.00 98.12 97 ALA A O 1
ATOM 725 N N . ILE A 1 98 ? -7.831 9.357 14.686 1.00 98.50 98 ILE A N 1
ATOM 726 C CA . ILE A 1 98 ? -6.526 9.811 14.197 1.00 98.50 98 ILE A CA 1
ATOM 727 C C . ILE A 1 98 ? -6.209 9.083 12.895 1.00 98.50 98 ILE A C 1
ATOM 729 O O . ILE A 1 98 ? -6.164 7.858 12.857 1.00 98.50 98 ILE A O 1
ATOM 733 N N . PHE A 1 99 ? -5.941 9.832 11.836 1.00 98.50 99 PHE A N 1
ATOM 734 C CA . PHE A 1 99 ? -5.532 9.290 10.547 1.00 98.50 99 PHE A CA 1
ATOM 735 C C . PHE A 1 99 ? -4.015 9.352 10.408 1.00 98.50 99 PHE A C 1
ATOM 737 O O . PHE A 1 99 ? -3.401 10.360 10.754 1.00 98.50 99 PHE A O 1
ATOM 744 N N . TYR A 1 100 ? -3.426 8.290 9.868 1.00 98.25 100 TYR A N 1
ATOM 745 C CA . TYR A 1 100 ? -2.046 8.208 9.409 1.00 98.25 100 TYR A CA 1
ATOM 746 C C . TYR A 1 100 ? -2.060 7.833 7.927 1.00 98.25 100 TYR A C 1
ATOM 748 O O . TYR A 1 100 ? -2.498 6.745 7.548 1.00 98.25 100 TYR A O 1
ATOM 756 N N . CYS A 1 101 ? -1.580 8.737 7.080 1.00 97.06 101 CYS A N 1
ATOM 757 C CA . CYS A 1 101 ? -1.679 8.610 5.626 1.00 97.06 101 CYS A CA 1
ATOM 758 C C . CYS A 1 101 ? -0.365 9.019 4.949 1.00 97.06 101 CYS A C 1
ATOM 760 O O . CYS A 1 101 ? -0.369 9.727 3.941 1.00 97.06 101 CYS A O 1
ATOM 762 N N . VAL A 1 102 ? 0.772 8.632 5.533 1.00 96.69 102 VAL A N 1
ATOM 763 C CA . VAL A 1 102 ? 2.080 9.023 5.002 1.00 96.69 102 VAL A CA 1
ATOM 764 C C . VAL A 1 102 ? 2.314 8.307 3.679 1.00 96.69 102 VAL A C 1
ATOM 766 O O . VAL A 1 102 ? 2.351 7.079 3.637 1.00 96.69 102 VAL A O 1
ATOM 769 N N . ALA A 1 103 ? 2.473 9.077 2.606 1.00 91.00 103 ALA A N 1
ATOM 770 C CA . ALA A 1 103 ? 2.874 8.538 1.311 1.00 91.00 103 ALA A CA 1
ATOM 771 C C . ALA A 1 103 ? 4.330 8.058 1.363 1.00 91.00 103 ALA A C 1
ATOM 773 O O . ALA A 1 103 ? 5.136 8.598 2.124 1.00 91.00 103 ALA A O 1
ATOM 774 N N . ASN A 1 104 ? 4.684 7.070 0.537 1.00 90.25 104 ASN A N 1
ATOM 775 C CA . ASN A 1 104 ? 6.044 6.517 0.502 1.00 90.25 104 ASN A CA 1
ATOM 776 C C . ASN A 1 104 ? 6.544 6.017 1.882 1.00 90.25 104 ASN A C 1
ATOM 778 O O . ASN A 1 104 ? 7.688 6.258 2.270 1.00 90.25 104 ASN A O 1
ATOM 782 N N . MET A 1 105 ? 5.708 5.273 2.622 1.00 92.88 105 MET A N 1
ATOM 783 C CA . MET A 1 105 ? 6.079 4.682 3.923 1.00 92.88 105 MET A CA 1
ATOM 784 C C . MET A 1 105 ? 7.425 3.919 3.920 1.00 92.88 105 MET A C 1
ATOM 786 O O . MET A 1 105 ? 8.176 4.058 4.891 1.00 92.88 105 MET A O 1
ATOM 790 N N . PRO A 1 106 ? 7.808 3.162 2.861 1.00 93.25 106 PRO A N 1
ATOM 791 C CA . PRO A 1 106 ? 9.117 2.499 2.800 1.00 93.25 106 PRO A CA 1
ATOM 792 C C . PRO A 1 106 ? 10.318 3.456 2.859 1.00 93.25 106 PRO A C 1
ATOM 794 O O . PRO A 1 106 ? 11.427 3.025 3.189 1.00 93.25 106 PRO A O 1
ATOM 797 N N . GLY A 1 107 ? 10.116 4.744 2.564 1.00 91.94 107 GLY A N 1
ATOM 798 C CA . GLY A 1 107 ? 11.130 5.790 2.671 1.00 91.94 107 GLY A CA 1
ATOM 799 C C . GLY A 1 107 ? 11.633 6.024 4.099 1.00 91.94 107 GLY A C 1
ATOM 800 O O . GLY A 1 107 ? 12.767 6.465 4.268 1.00 91.94 107 GLY A O 1
ATOM 801 N N . ALA A 1 108 ? 10.856 5.658 5.127 1.00 93.19 108 ALA A N 1
ATOM 802 C CA . ALA A 1 108 ? 11.291 5.732 6.527 1.00 93.19 108 ALA A CA 1
ATOM 803 C C . ALA A 1 108 ? 12.384 4.711 6.887 1.00 93.19 108 ALA A C 1
ATOM 805 O O . ALA A 1 108 ? 13.084 4.881 7.883 1.00 93.19 108 ALA A O 1
ATOM 806 N N . VAL A 1 109 ? 12.533 3.643 6.096 1.00 94.62 109 VAL A N 1
ATOM 807 C CA . VAL A 1 109 ? 13.470 2.537 6.356 1.00 94.62 109 VAL A CA 1
ATOM 808 C C . VAL A 1 109 ? 14.394 2.302 5.154 1.00 94.62 109 VAL A C 1
ATOM 810 O O . VAL A 1 109 ? 14.422 1.200 4.600 1.00 94.62 109 VAL A O 1
ATOM 813 N N . PRO A 1 110 ? 15.180 3.317 4.738 1.00 94.88 110 PRO A N 1
ATOM 814 C CA . PRO A 1 110 ? 15.889 3.318 3.459 1.00 94.88 110 PRO A CA 1
ATOM 815 C C . PRO A 1 110 ? 16.903 2.183 3.333 1.00 94.88 110 PRO A C 1
ATOM 817 O O . PRO A 1 110 ? 17.069 1.645 2.243 1.00 94.88 110 PRO A O 1
ATOM 820 N N . ALA A 1 111 ? 17.552 1.781 4.432 1.00 97.25 111 ALA A N 1
ATOM 821 C CA . ALA A 1 111 ? 18.480 0.655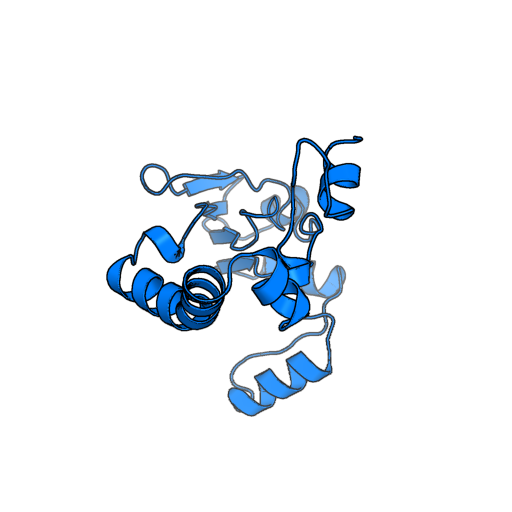 4.420 1.00 97.25 111 ALA A CA 1
ATOM 822 C C . ALA A 1 111 ? 17.775 -0.623 3.938 1.00 97.25 111 ALA A C 1
ATOM 824 O O . ALA A 1 111 ? 18.232 -1.259 2.998 1.00 97.25 111 ALA A O 1
ATOM 825 N N . THR A 1 112 ? 16.619 -0.959 4.509 1.00 96.62 112 THR A N 1
ATOM 826 C CA . THR A 1 112 ? 15.863 -2.162 4.137 1.00 96.62 112 THR A CA 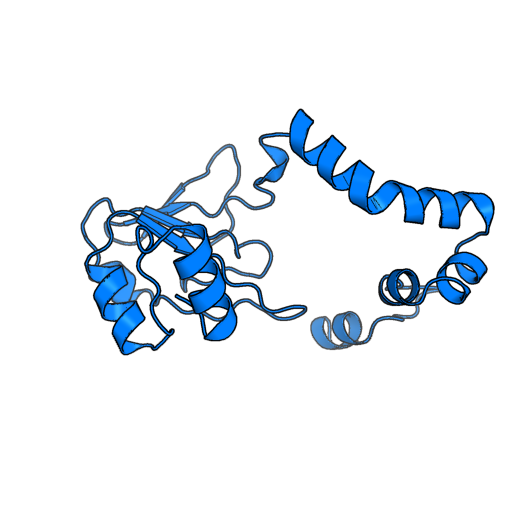1
ATOM 827 C C . THR A 1 112 ? 15.178 -2.016 2.779 1.00 96.62 112 THR A C 1
ATOM 829 O O . THR A 1 112 ? 15.275 -2.915 1.942 1.00 96.62 112 THR A O 1
ATOM 832 N N . SER A 1 113 ? 14.493 -0.894 2.535 1.00 96.56 113 SER A N 1
ATOM 833 C CA . SER A 1 113 ? 13.700 -0.702 1.315 1.00 96.56 113 SER A CA 1
ATOM 834 C C . SER A 1 113 ? 14.566 -0.588 0.061 1.00 96.56 113 SER A C 1
ATOM 836 O O . SER A 1 113 ? 14.186 -1.126 -0.979 1.00 96.56 113 SER A O 1
ATOM 838 N N . THR A 1 114 ? 15.764 -0.001 0.162 1.00 96.94 114 THR A N 1
ATOM 839 C CA . THR A 1 114 ? 16.720 0.059 -0.956 1.00 96.94 114 THR A CA 1
ATOM 840 C C . THR A 1 114 ? 17.160 -1.335 -1.379 1.00 96.94 114 THR A C 1
ATOM 842 O O . THR A 1 114 ? 17.079 -1.658 -2.562 1.00 96.94 114 THR A O 1
ATOM 845 N N . TYR A 1 115 ? 17.577 -2.192 -0.437 1.00 97.50 115 TYR A N 1
ATOM 846 C CA . TYR A 1 115 ? 17.976 -3.561 -0.777 1.00 97.50 115 TYR A CA 1
ATOM 847 C C . TYR A 1 115 ? 16.807 -4.372 -1.342 1.00 97.50 115 TYR A C 1
ATOM 849 O O . TYR A 1 115 ? 16.980 -5.081 -2.333 1.00 97.50 115 TYR A O 1
ATOM 857 N N . ALA A 1 116 ? 15.609 -4.245 -0.762 1.00 97.38 116 ALA A N 1
ATOM 858 C CA . ALA A 1 116 ? 14.421 -4.938 -1.254 1.00 97.38 116 ALA A CA 1
ATOM 859 C C . ALA A 1 116 ? 14.073 -4.533 -2.699 1.00 97.38 116 ALA A C 1
ATOM 861 O O . ALA A 1 116 ? 13.880 -5.403 -3.553 1.00 97.38 116 ALA A O 1
ATOM 862 N N . LEU A 1 117 ? 14.057 -3.228 -2.997 1.00 97.00 117 LEU A N 1
ATOM 863 C CA . LEU A 1 117 ? 13.780 -2.721 -4.340 1.00 97.00 117 LEU A CA 1
ATOM 864 C C . LEU A 1 117 ? 14.888 -3.109 -5.327 1.00 97.00 117 LEU A C 1
ATOM 866 O O . LEU A 1 117 ? 14.592 -3.569 -6.432 1.00 97.00 117 LEU A O 1
ATOM 870 N N . ALA A 1 118 ? 16.157 -2.971 -4.935 1.00 96.44 118 ALA A N 1
ATOM 871 C CA . ALA A 1 118 ? 17.294 -3.323 -5.781 1.00 96.44 118 ALA A CA 1
ATOM 872 C C . ALA A 1 118 ? 17.266 -4.810 -6.159 1.00 96.44 118 ALA A C 1
ATOM 874 O O . ALA A 1 118 ? 17.362 -5.138 -7.338 1.00 96.44 118 ALA A O 1
ATOM 875 N N . ASN A 1 119 ? 17.026 -5.713 -5.204 1.00 96.88 119 ASN A N 1
ATOM 876 C CA . ASN A 1 119 ? 16.939 -7.152 -5.474 1.00 96.88 119 ASN A CA 1
ATOM 877 C C . ASN A 1 119 ? 15.829 -7.503 -6.479 1.00 96.88 119 ASN A C 1
ATOM 879 O O . ASN A 1 119 ? 16.007 -8.392 -7.311 1.00 96.88 119 ASN A O 1
ATOM 883 N N . ALA A 1 120 ? 14.700 -6.791 -6.442 1.00 95.56 120 ALA A N 1
ATOM 884 C CA . ALA A 1 120 ? 13.602 -6.999 -7.384 1.00 95.56 120 ALA A CA 1
ATOM 885 C C . ALA A 1 120 ? 13.885 -6.421 -8.786 1.00 95.56 120 ALA A C 1
ATOM 887 O O . ALA A 1 120 ? 13.396 -6.954 -9.787 1.00 95.56 120 ALA A O 1
ATOM 888 N N . THR A 1 121 ? 14.663 -5.336 -8.869 1.00 96.62 121 THR A N 1
ATOM 889 C CA . THR A 1 121 ? 14.818 -4.526 -10.093 1.00 96.62 121 THR A CA 1
ATOM 890 C C . THR A 1 121 ? 16.141 -4.725 -10.829 1.00 96.62 121 THR A C 1
ATOM 892 O O . THR A 1 121 ? 16.191 -4.518 -12.043 1.00 96.62 121 THR A O 1
ATOM 895 N N . ILE A 1 122 ? 17.198 -5.183 -10.150 1.00 97.31 122 ILE A N 1
ATOM 896 C CA . ILE A 1 122 ? 18.561 -5.238 -10.699 1.00 97.31 122 ILE A CA 1
ATOM 897 C C . ILE A 1 122 ? 18.650 -6.066 -11.985 1.00 97.31 122 ILE A C 1
ATOM 899 O O . ILE A 1 122 ? 19.337 -5.672 -12.925 1.00 97.31 122 ILE A O 1
ATOM 903 N N . LYS A 1 123 ? 17.891 -7.166 -12.084 1.00 96.00 123 LYS A N 1
ATOM 904 C CA . LYS A 1 123 ? 17.849 -8.005 -13.293 1.00 96.00 123 LYS A CA 1
ATOM 905 C C . LYS A 1 123 ? 17.350 -7.240 -14.527 1.00 96.00 123 LYS A C 1
ATOM 907 O O . LYS A 1 123 ? 17.885 -7.431 -15.615 1.00 96.00 123 LYS A O 1
ATOM 912 N N . TYR A 1 124 ? 16.370 -6.349 -14.354 1.00 96.69 124 TYR A N 1
ATOM 913 C CA . TYR A 1 124 ? 15.836 -5.527 -15.439 1.00 96.69 124 TYR A CA 1
ATOM 914 C C . TYR A 1 124 ? 16.822 -4.415 -15.799 1.00 96.69 124 TYR A C 1
ATOM 916 O O . TYR A 1 124 ? 17.086 -4.196 -16.977 1.00 96.69 124 TYR A O 1
ATOM 924 N N . GLY A 1 125 ? 17.435 -3.778 -14.794 1.00 96.56 125 GLY A N 1
ATOM 925 C CA . GLY A 1 125 ? 18.485 -2.777 -15.007 1.00 96.56 125 GLY A CA 1
ATOM 926 C C . GLY A 1 125 ? 19.666 -3.328 -15.814 1.00 96.56 125 GLY A C 1
ATOM 927 O O . GLY A 1 125 ? 20.102 -2.700 -16.775 1.00 96.56 125 GLY A O 1
ATOM 928 N N . LEU A 1 126 ? 20.128 -4.540 -15.492 1.00 97.62 126 LEU A N 1
ATOM 929 C CA . LEU A 1 126 ? 21.192 -5.221 -16.238 1.00 97.62 126 LEU A CA 1
ATOM 930 C C . LEU A 1 126 ? 20.775 -5.583 -17.669 1.00 97.62 126 LEU A C 1
ATOM 932 O O . LEU A 1 126 ? 21.572 -5.434 -18.594 1.00 97.62 126 LEU A O 1
ATOM 936 N N . ALA A 1 127 ? 19.538 -6.047 -17.875 1.00 97.50 127 ALA A N 1
ATOM 937 C CA . ALA A 1 127 ? 19.029 -6.349 -19.212 1.00 97.50 127 ALA A CA 1
ATOM 938 C C . ALA A 1 127 ? 18.996 -5.094 -20.096 1.00 97.50 127 ALA A C 1
ATOM 940 O O . ALA A 1 127 ? 19.480 -5.134 -21.227 1.00 97.50 127 ALA A O 1
ATOM 941 N N . LEU A 1 128 ? 18.498 -3.978 -19.555 1.00 97.94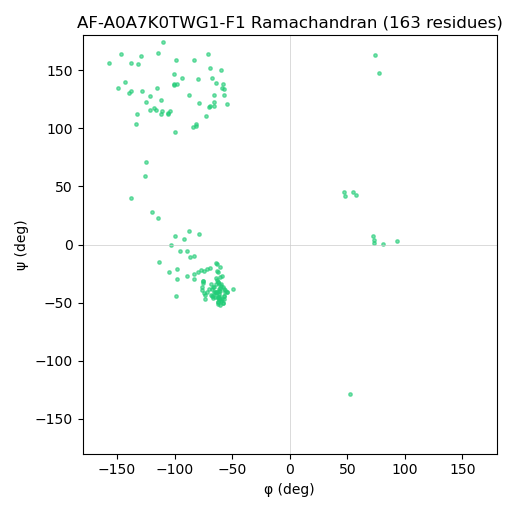 128 LEU A N 1
ATOM 942 C CA . LEU A 1 128 ? 18.475 -2.681 -20.233 1.00 97.94 128 LEU A CA 1
ATOM 943 C C . LEU A 1 128 ? 19.890 -2.191 -20.562 1.00 97.94 128 LEU A C 1
ATOM 945 O O . LEU A 1 128 ? 20.144 -1.792 -21.696 1.00 97.94 128 LEU A O 1
ATOM 949 N N . ALA A 1 129 ? 20.817 -2.267 -19.602 1.00 98.00 129 ALA A N 1
ATOM 950 C CA . ALA A 1 129 ? 22.194 -1.808 -19.783 1.00 98.00 129 ALA A CA 1
ATOM 951 C C . ALA A 1 129 ? 22.954 -2.612 -20.852 1.00 98.00 129 ALA A C 1
ATOM 953 O O . ALA A 1 129 ? 23.672 -2.034 -21.662 1.00 98.00 129 ALA A O 1
ATOM 954 N N . ASN A 1 130 ? 22.778 -3.936 -20.880 1.00 98.06 130 ASN A N 1
ATOM 955 C CA . ASN A 1 130 ? 23.525 -4.811 -21.786 1.00 98.06 130 ASN A CA 1
ATOM 956 C C . ASN A 1 130 ? 22.927 -4.899 -23.196 1.00 98.06 130 ASN A C 1
ATOM 958 O O . ASN A 1 130 ? 23.653 -5.178 -24.149 1.00 98.06 130 ASN A O 1
ATOM 962 N N . LYS A 1 131 ? 21.604 -4.743 -23.338 1.00 97.69 131 LYS A N 1
ATOM 963 C CA . LYS A 1 131 ? 20.887 -5.012 -24.598 1.00 97.69 131 LYS A CA 1
ATOM 964 C C . LYS A 1 131 ? 20.285 -3.767 -25.249 1.00 97.69 131 LYS A C 1
ATOM 966 O O . LYS A 1 131 ? 19.883 -3.847 -26.407 1.00 97.69 131 LYS A O 1
ATOM 971 N N . GLY A 1 132 ? 20.187 -2.654 -24.522 1.00 97.62 132 GLY A N 1
ATOM 972 C CA . GLY A 1 132 ? 19.303 -1.550 -24.888 1.00 97.62 132 GLY A CA 1
ATOM 973 C C . GLY A 1 132 ? 17.831 -1.883 -24.617 1.00 97.62 132 GLY A C 1
ATOM 974 O O . GLY A 1 132 ? 17.458 -3.042 -24.420 1.00 97.62 132 GLY A O 1
ATOM 975 N N . TRP A 1 133 ? 16.979 -0.855 -24.582 1.00 96.19 133 TRP A N 1
ATOM 976 C CA . TRP A 1 133 ? 15.585 -1.013 -24.158 1.00 96.19 133 TRP A CA 1
ATOM 977 C C . TRP A 1 133 ? 14.749 -1.837 -25.143 1.00 96.19 133 TRP A C 1
ATOM 979 O O . TRP A 1 133 ? 14.042 -2.728 -24.690 1.00 96.19 133 TRP A O 1
ATOM 989 N N . GLU A 1 134 ? 14.880 -1.615 -26.458 1.00 96.50 134 GLU A N 1
ATOM 990 C CA . GLU A 1 134 ? 14.082 -2.295 -27.495 1.00 96.50 134 GLU A CA 1
ATOM 991 C C . GLU A 1 134 ? 14.231 -3.816 -27.423 1.00 96.50 134 GLU A C 1
ATOM 993 O O . GLU A 1 134 ? 13.251 -4.556 -27.345 1.00 96.50 134 GLU A O 1
ATOM 998 N N . LYS A 1 135 ? 15.479 -4.291 -27.379 1.00 97.50 135 LYS A N 1
ATOM 999 C CA . LYS A 1 135 ? 15.768 -5.720 -27.271 1.00 97.50 135 LYS A CA 1
ATOM 1000 C C . LYS A 1 135 ? 15.408 -6.269 -25.892 1.00 97.50 135 LYS A C 1
ATOM 1002 O O . LYS A 1 135 ? 14.895 -7.378 -25.797 1.00 97.50 135 LYS A O 1
ATOM 1007 N N . ALA A 1 136 ? 15.646 -5.512 -24.821 1.00 97.50 136 ALA A N 1
ATOM 1008 C CA . ALA A 1 136 ? 15.309 -5.957 -23.472 1.00 97.50 136 ALA A CA 1
ATOM 1009 C C . ALA A 1 136 ? 13.798 -6.168 -23.280 1.00 97.50 136 ALA A C 1
ATOM 1011 O O . ALA A 1 136 ? 13.412 -7.159 -22.665 1.00 97.50 136 ALA A O 1
ATOM 1012 N N . ILE A 1 137 ? 12.951 -5.284 -23.821 1.00 96.75 137 ILE A N 1
ATOM 1013 C CA . ILE A 1 137 ? 11.493 -5.457 -23.754 1.00 96.75 137 ILE A CA 1
ATOM 1014 C C . ILE A 1 137 ? 10.986 -6.534 -24.719 1.00 96.75 137 ILE A C 1
ATOM 1016 O O . ILE A 1 137 ? 10.015 -7.212 -24.400 1.00 96.75 137 ILE A O 1
ATOM 1020 N N . ALA A 1 138 ? 11.636 -6.728 -25.872 1.00 96.50 138 ALA A N 1
ATOM 1021 C CA . ALA A 1 138 ? 11.293 -7.818 -26.785 1.00 96.50 138 ALA A CA 1
ATOM 1022 C C . ALA A 1 138 ? 11.580 -9.196 -26.160 1.00 96.50 138 ALA A C 1
ATOM 1024 O O . ALA A 1 138 ? 10.809 -10.134 -26.353 1.00 96.50 138 ALA A O 1
ATOM 1025 N N . ASP A 1 139 ? 12.660 -9.298 -25.379 1.00 96.44 139 A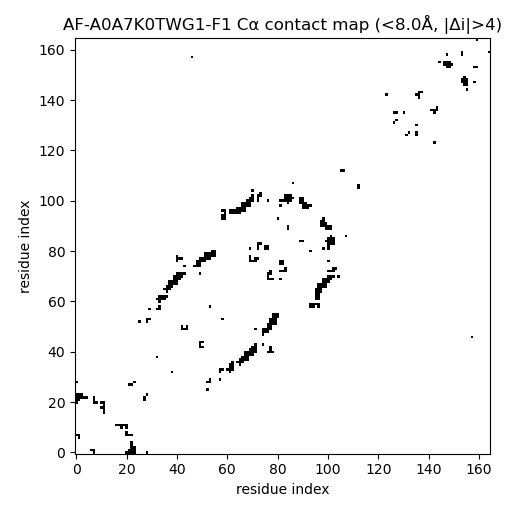SP A N 1
ATOM 1026 C CA . ASP A 1 139 ? 13.071 -10.528 -24.695 1.00 96.44 139 ASP A CA 1
ATOM 1027 C C . ASP A 1 139 ? 12.268 -10.808 -23.402 1.00 96.44 139 ASP A C 1
ATOM 1029 O O . ASP A 1 139 ? 12.213 -11.957 -22.959 1.00 96.44 139 ASP A O 1
ATOM 1033 N N . ASP A 1 140 ? 11.671 -9.790 -22.766 1.00 96.56 140 ASP A N 1
ATOM 1034 C CA . ASP A 1 140 ? 10.938 -9.916 -21.496 1.00 96.56 140 ASP A CA 1
ATOM 1035 C C . ASP A 1 140 ? 9.581 -9.197 -21.543 1.00 96.56 140 ASP A C 1
ATOM 1037 O O . ASP A 1 140 ? 9.470 -7.979 -21.374 1.00 96.56 140 ASP A O 1
ATOM 1041 N N . ALA A 1 141 ? 8.513 -9.987 -21.685 1.00 94.94 141 ALA A N 1
ATOM 1042 C CA . ALA A 1 141 ? 7.141 -9.491 -21.735 1.00 94.94 141 ALA A CA 1
ATOM 1043 C C . ALA A 1 141 ? 6.685 -8.769 -20.451 1.00 94.94 141 ALA A C 1
ATOM 1045 O O . ALA A 1 141 ? 5.761 -7.956 -20.506 1.00 94.94 141 ALA A O 1
ATOM 1046 N N . ASN A 1 142 ? 7.293 -9.039 -19.289 1.00 92.62 142 ASN A N 1
ATOM 1047 C CA . ASN A 1 142 ? 6.991 -8.291 -18.067 1.00 92.62 142 ASN A CA 1
ATOM 1048 C C . ASN A 1 142 ? 7.652 -6.915 -18.096 1.00 92.62 142 ASN A C 1
ATOM 1050 O O . ASN A 1 142 ? 7.021 -5.935 -17.703 1.00 92.62 142 ASN A O 1
ATOM 1054 N N . LEU A 1 143 ? 8.885 -6.828 -18.600 1.00 94.56 143 LEU A N 1
ATOM 1055 C CA . LEU A 1 143 ? 9.562 -5.547 -18.788 1.00 94.56 143 LEU A CA 1
ATOM 1056 C C . LEU A 1 143 ? 8.861 -4.699 -19.859 1.00 94.56 143 LEU A C 1
ATOM 1058 O O . LEU A 1 143 ? 8.722 -3.491 -19.680 1.00 94.56 143 LEU A O 1
ATOM 1062 N N . ALA A 1 144 ? 8.341 -5.328 -20.919 1.00 94.38 144 ALA A N 1
ATOM 1063 C CA . ALA A 1 144 ? 7.556 -4.656 -21.956 1.00 94.38 144 ALA A CA 1
ATOM 1064 C C . ALA A 1 144 ? 6.328 -3.919 -21.406 1.00 94.38 144 ALA A C 1
ATOM 1066 O O . ALA A 1 144 ? 6.046 -2.798 -21.826 1.00 94.38 144 ALA A O 1
ATOM 1067 N N . LYS A 1 145 ? 5.641 -4.495 -20.410 1.00 91.81 145 LYS A N 1
ATOM 1068 C CA . LYS A 1 145 ? 4.505 -3.842 -19.731 1.00 91.81 145 LYS A CA 1
ATOM 1069 C C . LYS A 1 145 ? 4.901 -2.569 -18.972 1.00 91.81 145 LYS A C 1
ATOM 1071 O O . LYS A 1 145 ? 4.027 -1.791 -18.611 1.00 91.81 145 LYS A O 1
ATOM 1076 N N . GLY A 1 146 ? 6.193 -2.354 -18.716 1.00 92.19 146 GLY A N 1
ATOM 1077 C CA . GLY A 1 146 ? 6.716 -1.151 -18.070 1.00 92.19 146 GLY A CA 1
ATOM 1078 C C . GLY A 1 146 ? 6.945 0.035 -19.015 1.00 92.19 146 GLY A C 1
ATOM 1079 O O . GLY A 1 146 ? 7.205 1.141 -18.535 1.00 92.19 146 GLY A O 1
ATOM 1080 N N . LEU A 1 147 ? 6.859 -0.147 -20.339 1.00 94.38 147 LEU A N 1
ATOM 1081 C CA . LEU A 1 147 ? 7.065 0.942 -21.297 1.00 94.38 147 LEU A CA 1
ATOM 1082 C C . LEU A 1 147 ? 5.869 1.904 -21.287 1.00 94.38 147 LEU A C 1
ATOM 1084 O O . LEU A 1 147 ? 4.789 1.568 -21.760 1.00 94.38 147 LEU A O 1
ATOM 1088 N N . ASN A 1 148 ? 6.078 3.121 -20.782 1.00 93.50 148 ASN A N 1
ATOM 1089 C CA . ASN A 1 148 ? 5.011 4.119 -20.658 1.00 93.50 148 ASN A CA 1
ATOM 1090 C C . ASN A 1 148 ? 5.001 5.146 -21.798 1.00 93.50 148 ASN A C 1
ATOM 1092 O O . ASN A 1 148 ? 3.935 5.450 -22.328 1.00 93.50 148 ASN A O 1
ATOM 1096 N N . VAL A 1 149 ? 6.166 5.677 -22.187 1.00 94.06 149 VAL A N 1
ATOM 1097 C CA . VAL A 1 149 ? 6.296 6.757 -23.182 1.00 94.06 149 VAL A CA 1
ATOM 1098 C C . VAL A 1 149 ? 7.535 6.530 -24.047 1.00 94.06 149 VAL A C 1
ATOM 1100 O O . VAL A 1 149 ? 8.588 6.164 -23.527 1.00 94.06 149 VAL A O 1
ATOM 1103 N N . HIS A 1 150 ? 7.424 6.783 -25.351 1.00 94.69 150 HIS A N 1
ATOM 1104 C CA . HIS A 1 150 ? 8.551 6.790 -26.285 1.00 94.69 150 HIS A CA 1
ATOM 1105 C C . HIS A 1 150 ? 8.296 7.785 -27.426 1.00 94.69 150 HIS A C 1
ATOM 1107 O O . HIS A 1 150 ? 7.191 7.834 -27.956 1.00 94.69 150 HIS A O 1
ATOM 1113 N N . GLU A 1 151 ? 9.296 8.601 -27.784 1.00 93.94 151 GLU A N 1
ATOM 1114 C CA . GLU A 1 151 ? 9.208 9.605 -28.867 1.00 93.94 151 GLU A CA 1
ATOM 1115 C C . GLU A 1 151 ? 7.951 10.498 -28.808 1.00 93.94 151 GLU A C 1
ATOM 1117 O O . GLU A 1 151 ? 7.294 10.771 -29.810 1.00 93.94 151 GLU A O 1
ATOM 1122 N N . GLY A 1 152 ? 7.579 10.934 -27.601 1.00 92.75 152 GLY A N 1
ATOM 1123 C CA . GLY A 1 152 ? 6.394 11.770 -27.385 1.00 92.75 152 GLY A CA 1
ATOM 1124 C C . GLY A 1 152 ? 5.053 11.037 -27.521 1.00 92.75 152 GLY A C 1
ATOM 1125 O O . GLY A 1 152 ? 4.010 11.671 -27.401 1.00 92.75 152 GLY A O 1
ATOM 1126 N N . LYS A 1 153 ? 5.058 9.717 -27.736 1.00 93.69 153 LYS A N 1
ATOM 1127 C CA . LYS A 1 153 ? 3.861 8.871 -27.791 1.00 93.69 153 LYS A CA 1
ATOM 1128 C C . LYS A 1 153 ? 3.675 8.125 -26.478 1.00 93.69 153 LYS A C 1
ATOM 1130 O O . LYS A 1 153 ? 4.633 7.593 -25.913 1.00 93.69 153 LYS A O 1
ATOM 1135 N N . ILE A 1 154 ? 2.432 8.058 -26.014 1.00 93.81 154 ILE A N 1
ATOM 1136 C CA . ILE A 1 154 ? 2.046 7.223 -24.877 1.00 93.81 154 ILE A CA 1
ATOM 1137 C C . ILE A 1 154 ? 1.910 5.785 -25.380 1.00 93.81 154 ILE A C 1
ATOM 1139 O O . ILE A 1 154 ? 1.142 5.510 -26.297 1.00 93.81 154 ILE A O 1
ATOM 1143 N N . MET A 1 155 ? 2.675 4.877 -24.782 1.00 92.25 155 MET A N 1
ATOM 1144 C CA . MET A 1 155 ? 2.707 3.455 -25.137 1.00 92.25 155 MET A CA 1
ATOM 1145 C C . MET A 1 155 ? 1.827 2.612 -24.204 1.00 92.25 155 MET A C 1
ATOM 1147 O O . MET A 1 155 ? 1.419 1.512 -24.571 1.00 92.25 155 MET A O 1
ATOM 1151 N N . TYR A 1 156 ? 1.517 3.125 -23.007 1.00 89.44 156 TYR A N 1
ATOM 1152 C CA . TYR A 1 156 ? 0.715 2.431 -22.004 1.00 89.44 156 TYR A CA 1
ATOM 1153 C C . TYR A 1 156 ? -0.700 3.012 -21.911 1.00 89.44 156 TYR A C 1
ATOM 1155 O O . TYR A 1 156 ? -0.898 4.141 -21.461 1.00 89.44 156 TYR A O 1
ATOM 1163 N N . GLN A 1 157 ? -1.692 2.215 -22.312 1.00 88.06 157 GLN A N 1
ATOM 1164 C CA . GLN A 1 157 ? -3.092 2.635 -22.432 1.00 88.06 157 GLN A CA 1
ATOM 1165 C C . GLN A 1 157 ? -3.663 3.244 -21.141 1.00 88.06 157 GLN A C 1
ATOM 1167 O O . GLN A 1 157 ? -4.331 4.271 -21.199 1.00 88.06 157 GLN A O 1
ATOM 1172 N N . ALA A 1 158 ? -3.356 2.675 -19.971 1.00 84.44 158 ALA A N 1
ATOM 1173 C CA . ALA A 1 158 ? -3.902 3.178 -18.708 1.00 84.44 158 ALA A CA 1
ATOM 1174 C C . ALA A 1 158 ? -3.441 4.613 -18.384 1.00 84.44 158 ALA A C 1
ATOM 1176 O O . ALA A 1 158 ? -4.178 5.366 -17.753 1.00 84.44 158 ALA A O 1
ATOM 1177 N N . VAL A 1 159 ? -2.249 5.023 -18.838 1.00 83.50 159 VAL A N 1
ATOM 1178 C CA . VAL A 1 159 ? -1.778 6.411 -18.688 1.00 83.50 159 VAL A CA 1
ATOM 1179 C C . VAL A 1 159 ? -2.541 7.348 -19.623 1.00 83.50 159 VAL A C 1
ATOM 1181 O O . VAL A 1 159 ? -2.938 8.429 -19.192 1.00 83.50 159 VAL A O 1
ATOM 1184 N N . ALA A 1 160 ? -2.799 6.932 -20.865 1.00 87.38 160 ALA A N 1
ATOM 1185 C CA . ALA A 1 160 ? -3.611 7.705 -21.807 1.00 87.38 160 ALA A CA 1
ATOM 1186 C C . ALA A 1 160 ? -5.028 7.939 -21.250 1.00 87.38 160 ALA A C 1
ATOM 1188 O O . ALA A 1 160 ? -5.486 9.077 -21.151 1.00 87.38 160 ALA A O 1
ATOM 1189 N N . GLU A 1 161 ? -5.676 6.879 -20.757 1.00 87.56 161 GLU A N 1
ATOM 1190 C CA . GLU A 1 161 ? -7.012 6.949 -20.154 1.00 87.56 161 GLU A CA 1
ATOM 1191 C C . GLU A 1 161 ? -7.050 7.828 -18.895 1.00 87.56 161 GLU A C 1
ATOM 1193 O O . GLU A 1 161 ? -7.932 8.681 -18.763 1.00 87.56 161 GLU A O 1
ATOM 1198 N N . ALA A 1 162 ? -6.080 7.671 -17.986 1.00 79.75 162 ALA A N 1
ATOM 1199 C CA . ALA A 1 162 ? -6.014 8.446 -16.745 1.00 79.75 162 ALA A CA 1
ATOM 1200 C C . ALA A 1 162 ? -5.859 9.957 -16.992 1.00 79.75 162 ALA A C 1
ATOM 1202 O O . ALA A 1 162 ? -6.372 10.766 -16.215 1.00 79.75 162 ALA A O 1
ATOM 1203 N N . HIS A 1 163 ? -5.180 10.339 -18.079 1.00 80.12 163 HIS A N 1
ATOM 1204 C CA . HIS A 1 163 ? -4.921 11.735 -18.440 1.00 80.12 163 HIS A CA 1
ATOM 1205 C C . HIS A 1 163 ? -5.810 12.274 -19.572 1.00 80.12 163 HIS A C 1
ATOM 1207 O O . HIS A 1 163 ? -5.718 13.463 -19.878 1.00 80.12 163 HIS A O 1
ATOM 1213 N N . LYS A 1 164 ? -6.713 11.454 -20.129 1.00 86.25 164 LYS A N 1
ATOM 1214 C CA . LYS A 1 164 ? -7.607 11.797 -21.254 1.00 86.25 164 LYS A CA 1
ATOM 1215 C C . LYS A 1 164 ? -6.842 12.258 -22.507 1.00 86.25 164 LYS A C 1
ATOM 1217 O O . LYS A 1 164 ? -7.229 13.249 -23.129 1.00 86.25 164 LYS A O 1
ATOM 1222 N N . LEU A 1 165 ? -5.751 11.559 -22.825 1.00 80.19 165 LEU A N 1
ATOM 1223 C CA . LEU A 1 165 ? -4.866 11.816 -23.969 1.00 80.19 165 LEU A CA 1
ATOM 1224 C C . LEU A 1 165 ? -4.993 10.739 -25.047 1.00 80.19 165 LEU A C 1
ATOM 1226 O O . LEU A 1 165 ? -5.362 9.597 -24.696 1.00 80.19 165 LEU A O 1
#